Protein 3SNY (pdb70)

Nearest PDB structures (foldseek):
  3sny-assembly1_A-2  TM=1.012E+00  e=1.074E-18  Clostridium beijerinckii NCIMB 8052
  3i9h-assembly6_F  TM=1.009E+00  e=7.306E-18  Clostridium beijerinckii NCIMB 8052
  3so1-assembly2_G  TM=1.009E+00  e=8.744E-18  Clostridium beijerinckii NCIMB 8052
  5ht8-assembly1_A  TM=1.010E+00  e=1.690E-17  Clostridium beijerinckii NCIMB 8052
  3snz-assembly1_A-2  TM=1.007E+00  e=5.276E-17  Clostridium beijerinckii NCIMB 8052

Foldseek 3Di:
DWKKFAQDFQRDDDIFTDDFDKAFLVRCVVSVHHALGTFWMAADAQKKKWFAQHGPRDHDTQMDRGGGRGSDPVRHRRGRIMGIGSD

B-factor: mean 17.05, std 7.82, range [7.64, 52.42]

CATH classification: 2.60.20.10

Secondary structure (DSSP, 8-state):
--EEEEEEGGGEEEEEEE-SEEE-HHHHHHTT--SS---EEE--TT-EEEEEEETTTEEEEEEE-S-BS---TTTTT--SEEEEE--

Organism: Clostridium beijerinckii (strain ATCC 51743 / NCIMB 8052) (NCBI:txid290402)

Structure (mmCIF, N/CA/C/O backbone):
data_3SNY
#
_entry.id   3SNY
#
_cell.length_a   77.314
_cell.length_b   77.314
_cell.length_c   77.738
_cell.angle_alpha   90.00
_cell.angle_beta   90.00
_cell.angle_gamma   90.00
#
_symmetry.space_group_name_H-M   'I 4 2 2'
#
loop_
_entity.id
_entity.type
_entity.pdbx_description
1 polymer Clostrillin
2 non-polymer 'CALCIUM ION'
3 non-polymer 'SULFATE ION'
4 water water
#
loop_
_atom_sit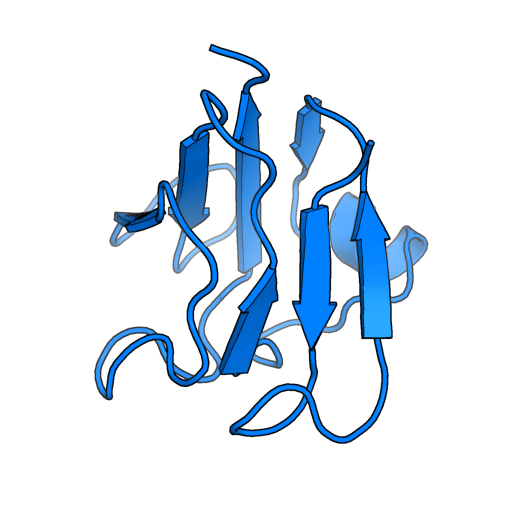e.group_PDB
_atom_site.id
_atom_site.type_symbol
_atom_site.label_atom_id
_atom_site.label_alt_id
_atom_site.label_comp_id
_atom_site.label_asym_id
_atom_site.label_entity_id
_atom_site.label_seq_id
_atom_site.pdbx_PDB_ins_code
_atom_site.Cartn_x
_atom_site.Cartn_y
_atom_site.Cartn_z
_atom_site.occupancy
_atom_site.B_iso_or_equiv
_atom_site.auth_seq_id
_atom_site.auth_comp_id
_atom_site.auth_asym_id
_atom_site.auth_atom_id
_atom_site.pdbx_PDB_model_num
ATOM 1 N N . LYS A 1 4 ? -19.679 13.824 -22.480 1.00 22.65 3 LYS A N 1
ATOM 2 C CA . LYS A 1 4 ? -19.259 12.392 -22.500 1.00 22.41 3 LYS A CA 1
ATOM 3 C C . LYS A 1 4 ? -18.899 11.889 -21.104 1.00 21.73 3 LYS A C 1
ATOM 4 O O . LYS A 1 4 ? -18.080 12.489 -20.408 1.00 21.95 3 LYS A O 1
ATOM 10 N N . ALA A 1 5 ? -19.520 10.780 -20.712 1.00 20.83 4 ALA A N 1
ATOM 11 C CA . ALA A 1 5 ? -19.221 10.107 -19.450 1.00 19.77 4 ALA A CA 1
ATOM 12 C C . ALA A 1 5 ? -19.661 8.650 -19.524 1.00 19.01 4 ALA A C 1
ATOM 13 O O . ALA A 1 5 ? -20.494 8.285 -20.358 1.00 18.92 4 ALA A O 1
ATOM 15 N N . VAL A 1 6 ? -19.094 7.819 -18.657 1.00 17.90 5 VAL A N 1
ATOM 16 C CA . VAL A 1 6 ? -19.618 6.476 -18.453 1.00 17.02 5 VAL A CA 1
ATOM 17 C C . VAL A 1 6 ? -20.720 6.574 -17.404 1.00 16.64 5 VAL A C 1
ATOM 18 O O . VAL A 1 6 ? -20.514 7.148 -16.333 1.00 16.62 5 VAL A O 1
ATOM 22 N N . THR A 1 7 ? -21.899 6.046 -17.723 1.00 15.88 6 THR A N 1
ATOM 23 C CA . THR A 1 7 ? -22.984 5.988 -16.752 1.00 15.41 6 THR A CA 1
ATOM 24 C C . THR A 1 7 ? -23.176 4.543 -16.311 1.00 15.12 6 THR A C 1
ATOM 25 O O . THR A 1 7 ? -23.357 3.649 -17.143 1.00 14.83 6 THR A O 1
ATOM 29 N N . PHE A 1 8 ? -23.103 4.326 -14.999 1.00 14.85 7 PHE A N 1
ATOM 30 C CA . PHE A 1 8 ? -23.301 3.008 -14.401 1.00 14.63 7 PHE A CA 1
ATOM 31 C C . PHE A 1 8 ? -24.715 2.918 -13.841 1.00 14.68 7 PHE A C 1
ATOM 32 O O . PHE A 1 8 ? -25.199 3.864 -13.209 1.00 14.51 7 PHE A O 1
ATOM 40 N N . TYR A 1 9 ? -25.371 1.781 -14.064 1.00 14.48 8 TYR A N 1
ATOM 41 C CA . TYR A 1 9 ? -26.761 1.599 -13.644 1.00 14.70 8 TYR A CA 1
ATOM 42 C C . TYR A 1 9 ? -26.931 0.449 -12.665 1.00 14.73 8 TYR A C 1
ATOM 43 O O . TYR A 1 9 ? -26.249 -0.577 -12.763 1.00 14.48 8 TYR A O 1
ATOM 52 N N . GLU A 1 10 ? -27.865 0.631 -11.735 1.00 14.78 9 GLU A N 1
ATOM 53 C CA . GLU A 1 10 ? -28.175 -0.356 -10.706 1.00 15.24 9 GLU A CA 1
ATOM 54 C C . GLU A 1 10 ? -28.775 -1.639 -11.282 1.00 15.35 9 GLU A C 1
ATOM 55 O O . GLU A 1 10 ? -28.414 -2.736 -10.861 1.00 15.34 9 GLU A O 1
ATOM 61 N N . ASP A 1 11 ? -29.684 -1.491 -12.242 1.00 15.68 10 ASP A N 1
ATOM 62 C CA . ASP A 1 11 ? -30.471 -2.622 -12.736 1.00 16.00 10 ASP A CA 1
ATOM 63 C C . ASP A 1 11 ? -30.197 -2.950 -14.200 1.00 15.87 10 ASP A C 1
ATOM 64 O O . ASP A 1 11 ? -29.560 -2.177 -14.918 1.00 15.65 10 ASP A O 1
ATOM 69 N N . ILE A 1 12 ? -30.706 -4.105 -14.630 1.00 15.92 11 ILE A N 1
ATOM 70 C CA . ILE A 1 12 ? -30.615 -4.556 -16.017 1.00 15.99 11 ILE A CA 1
ATOM 71 C C . ILE A 1 12 ? -31.242 -3.530 -16.965 1.00 16.01 11 ILE A C 1
ATOM 72 O O . ILE A 1 12 ? -32.179 -2.819 -16.589 1.00 16.07 11 ILE A O 1
ATOM 77 N N . ASN A 1 13 ? -30.694 -3.444 -18.177 1.00 16.08 12 ASN A N 1
ATOM 78 C CA . ASN A 1 13 ? -31.204 -2.562 -19.227 1.00 16.20 12 ASN A CA 1
ATOM 79 C C . ASN A 1 13 ? -31.337 -1.097 -18.795 1.00 16.40 12 ASN A C 1
ATOM 80 O O . ASN A 1 13 ? -32.346 -0.439 -19.064 1.00 16.05 12 ASN A O 1
ATOM 85 N N . TYR A 1 14 ? -30.302 -0.604 -18.114 1.00 16.54 13 TYR A N 1
ATOM 86 C CA . TYR A 1 14 ? -30.186 0.808 -17.728 1.00 16.73 13 TYR A CA 1
ATOM 87 C C . TYR A 1 14 ? -31.299 1.298 -16.791 1.00 16.83 13 TYR A C 1
ATOM 88 O O . TYR A 1 14 ? -31.707 2.461 -16.851 1.00 17.20 13 TYR A O 1
ATOM 97 N N . GLY A 1 15 ? -31.764 0.409 -15.915 1.00 16.92 14 GLY A N 1
ATOM 98 C CA . GLY A 1 15 ? -32.807 0.736 -14.944 1.00 17.10 14 GLY A CA 1
ATOM 99 C C . GLY A 1 15 ? -32.257 1.089 -13.572 1.00 17.20 14 GLY A C 1
ATOM 100 O O . GLY A 1 15 ? -31.070 0.889 -13.297 1.00 17.16 14 GLY A O 1
ATOM 101 N N . GLY A 1 16 ? -33.129 1.614 -12.713 1.00 17.23 15 GLY A N 1
ATOM 102 C CA . GLY A 1 16 ? -32.771 1.976 -11.342 1.00 17.05 15 GLY A CA 1
ATOM 103 C C . GLY A 1 16 ? -31.847 3.177 -11.236 1.00 16.98 15 GLY A C 1
ATOM 104 O O . GLY A 1 16 ? -31.732 3.972 -12.171 1.00 16.96 15 GLY A O 1
ATOM 105 N N . ALA A 1 17 ? -31.185 3.298 -10.088 1.00 16.82 16 ALA A N 1
ATOM 106 C CA . ALA A 1 17 ? -30.260 4.403 -9.824 1.00 16.74 16 ALA A CA 1
ATOM 107 C C . ALA A 1 17 ? -29.073 4.403 -10.789 1.00 16.51 16 ALA A C 1
ATOM 108 O O . ALA A 1 17 ? -28.620 3.345 -11.232 1.00 16.42 16 ALA A O 1
ATOM 110 N N . SER A 1 18 ? -28.582 5.597 -11.116 1.00 16.39 17 SER A N 1
ATOM 111 C CA . SER A 1 18 ? -27.459 5.752 -12.041 1.00 16.07 17 SER A CA 1
ATOM 112 C C . SER A 1 18 ? -26.452 6.790 -11.560 1.00 15.79 17 SER A 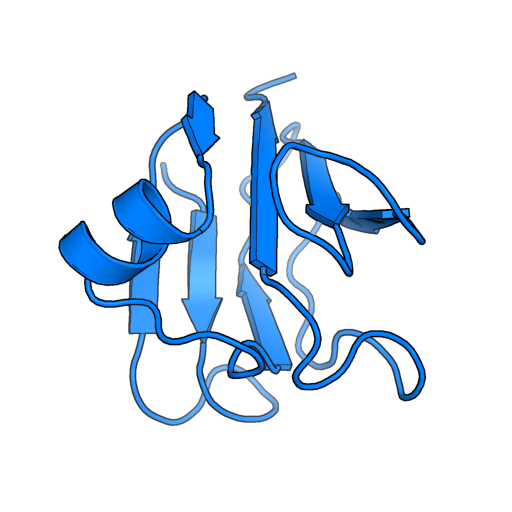C 1
ATOM 113 O O . SER A 1 18 ? -26.819 7.765 -10.900 1.00 15.39 17 SER A O 1
ATOM 116 N N . VAL A 1 19 ? -25.185 6.567 -11.904 1.00 15.14 18 VAL A N 1
ATOM 117 C CA . VAL A 1 19 ? -24.105 7.505 -11.595 1.00 14.93 18 VAL A CA 1
ATOM 118 C C . VAL A 1 19 ? -23.158 7.607 -12.789 1.00 14.70 18 VAL A C 1
ATOM 119 O O . VAL A 1 19 ? -22.735 6.588 -13.346 1.00 14.84 18 VAL A O 1
ATOM 123 N N . SER A 1 20 ? -22.831 8.838 -13.178 1.00 14.65 19 SER A N 1
ATOM 124 C CA . SER A 1 20 ? -21.905 9.084 -14.279 1.00 14.53 19 SER A CA 1
ATOM 125 C C . SER A 1 20 ? -20.509 9.428 -13.773 1.00 14.51 19 SER A C 1
ATOM 126 O O . SER A 1 20 ? -20.362 10.163 -12.793 1.00 14.29 19 SER A O 1
ATOM 129 N N . LEU A 1 21 ? -19.496 8.883 -14.442 1.00 14.04 20 LEU A N 1
ATOM 130 C CA . LEU A 1 21 ? -18.098 9.125 -14.087 1.00 13.99 20 LEU A CA 1
ATOM 131 C C . LEU A 1 21 ? -17.236 9.458 -15.295 1.00 13.90 20 LEU A C 1
ATOM 132 O O . LEU A 1 21 ? -17.415 8.900 -16.380 1.00 14.02 20 LEU A O 1
ATOM 137 N N . GLN A 1 22 ? -16.292 10.370 -15.084 1.00 13.58 21 GLN A N 1
ATOM 138 C CA . GLN A 1 22 ? -15.293 10.726 -16.076 1.00 13.33 21 GLN A CA 1
ATOM 139 C C . GLN A 1 22 ? -14.151 9.706 -16.036 1.00 12.76 21 GLN A C 1
ATOM 140 O O . GLN A 1 22 ? -14.103 8.891 -15.115 1.00 12.84 21 GLN A O 1
ATOM 146 N N . PRO A 1 23 ? -13.237 9.735 -17.033 1.00 12.33 22 PRO A N 1
ATOM 147 C CA . PRO A 1 23 ? -12.075 8.846 -16.985 1.00 11.81 22 PRO A CA 1
ATOM 148 C C . PRO A 1 23 ? -11.336 8.956 -15.654 1.00 11.56 22 PRO A C 1
ATOM 149 O O . PRO A 1 23 ? -11.314 10.026 -15.044 1.00 11.46 22 PRO A O 1
ATOM 153 N N . GLY A 1 24 ? -10.755 7.849 -15.212 1.00 11.15 23 GLY A N 1
ATOM 154 C CA . GLY A 1 24 ? -10.031 7.820 -13.951 1.00 10.95 23 GLY A CA 1
ATOM 155 C C . GLY A 1 24 ? -9.953 6.428 -13.366 1.00 10.83 23 GLY A C 1
ATOM 156 O O . GLY A 1 24 ? -10.507 5.475 -13.921 1.00 10.78 23 GLY A O 1
ATOM 157 N N . ASN A 1 25 ? -9.255 6.318 -12.240 1.00 10.62 24 ASN A N 1
ATOM 158 C CA . ASN A 1 25 ? -9.069 5.042 -11.560 1.00 10.50 24 ASN A CA 1
ATOM 159 C C . ASN A 1 25 ? -9.705 5.149 -10.189 1.00 10.12 24 ASN A C 1
ATOM 160 O O . ASN A 1 25 ? -9.167 5.805 -9.296 1.00 10.31 24 ASN A O 1
ATOM 165 N N . TYR A 1 26 ? -10.864 4.523 -10.032 1.00 9.51 25 TYR A N 1
ATOM 166 C CA . TYR A 1 26 ? -11.668 4.711 -8.832 1.00 9.07 25 TYR A CA 1
ATOM 167 C C . TYR A 1 26 ? -11.640 3.489 -7.929 1.00 8.82 25 TYR A C 1
ATOM 168 O O . TYR A 1 26 ? -12.030 2.391 -8.337 1.00 8.48 25 TYR A O 1
ATOM 177 N N . THR A 1 27 ? -11.160 3.692 -6.704 1.00 8.43 26 THR A N 1
ATOM 178 C CA . THR A 1 27 ? -11.168 2.659 -5.672 1.00 8.38 26 THR A CA 1
ATOM 179 C C . THR A 1 27 ? -12.589 2.498 -5.123 1.00 8.30 26 THR A C 1
ATOM 180 O O . THR A 1 27 ? -13.478 3.299 -5.441 1.00 8.29 26 THR A O 1
ATOM 184 N N . LEU A 1 28 ? -12.793 1.485 -4.284 1.00 8.28 27 LEU A N 1
ATOM 185 C CA . LEU A 1 28 ? -14.096 1.244 -3.663 1.00 8.50 27 LEU A CA 1
ATOM 186 C C . LEU A 1 28 ? -14.598 2.456 -2.882 1.00 8.71 27 LEU A C 1
ATOM 187 O O . LEU A 1 28 ? -15.747 2.877 -3.047 1.00 8.56 27 LEU A O 1
ATOM 192 N N . SER A 1 29 ? -13.734 3.013 -2.039 1.00 8.95 28 SER A N 1
ATOM 193 C CA . SER A 1 29 ? -14.100 4.178 -1.233 1.00 9.29 28 SER A CA 1
ATOM 194 C C . SER A 1 29 ? -14.471 5.374 -2.108 1.00 9.32 28 SER A C 1
ATOM 195 O O . SER A 1 29 ? -15.412 6.115 -1.801 1.00 9.08 28 SER A O 1
ATOM 198 N N . GLN A 1 30 ? -13.733 5.548 -3.202 1.00 9.29 29 GLN A N 1
ATOM 199 C CA . GLN A 1 30 ? -13.983 6.641 -4.140 1.00 9.65 29 GLN A CA 1
ATOM 200 C C . GLN A 1 30 ? -15.305 6.452 -4.889 1.00 9.69 29 GLN A C 1
ATOM 201 O O . GLN A 1 30 ? -16.055 7.414 -5.096 1.00 9.55 29 GLN A O 1
ATOM 207 N N . LEU A 1 31 ? -15.593 5.208 -5.271 1.00 9.69 30 LEU A N 1
ATOM 208 C CA . LEU A 1 31 ? -16.879 4.855 -5.869 1.00 9.93 30 LEU A CA 1
ATOM 209 C C . LEU A 1 31 ? -18.036 5.171 -4.923 1.00 10.10 30 LEU A C 1
ATOM 210 O O . LEU A 1 31 ? -19.046 5.747 -5.342 1.00 10.14 30 LEU A O 1
ATOM 215 N N . ASN A 1 32 ? -17.878 4.796 -3.653 1.00 10.21 31 ASN A N 1
ATOM 216 C CA . ASN A 1 32 ? -18.893 5.057 -2.629 1.00 10.70 31 ASN A CA 1
ATOM 217 C C . ASN A 1 32 ? -19.165 6.551 -2.453 1.00 11.10 31 ASN A C 1
ATOM 218 O O . ASN A 1 32 ? -20.322 6.969 -2.333 1.00 11.01 31 ASN A O 1
ATOM 223 N N . THR A 1 33 ? -18.099 7.350 -2.437 1.00 11.70 32 THR A N 1
ATOM 224 C CA . THR A 1 33 ? -18.232 8.810 -2.340 1.00 12.34 32 THR A CA 1
ATOM 225 C C . THR A 1 33 ? -18.973 9.380 -3.555 1.00 12.80 32 THR A C 1
ATOM 226 O O . THR A 1 33 ? -19.710 10.364 -3.436 1.00 12.92 32 THR A O 1
ATOM 230 N N . ALA A 1 34 ? -18.802 8.736 -4.709 1.00 13.16 33 ALA A N 1
ATOM 231 C CA . ALA A 1 34 ? -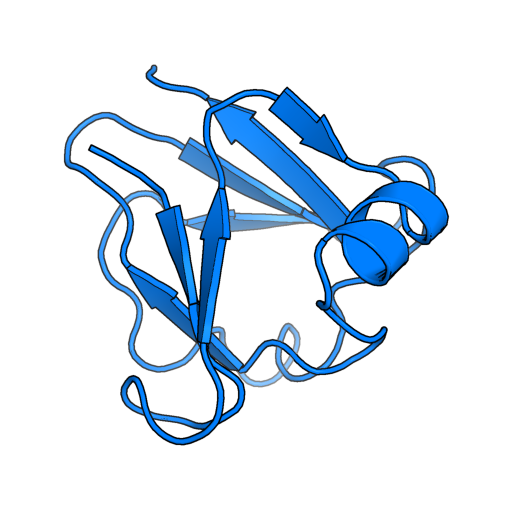19.531 9.108 -5.925 1.00 13.54 33 ALA A CA 1
ATOM 232 C C . ALA A 1 34 ? -20.936 8.485 -5.982 1.00 13.87 33 ALA A C 1
ATOM 233 O O . ALA A 1 34 ? -21.615 8.574 -7.007 1.00 13.98 33 ALA A O 1
ATOM 235 N N . LYS A 1 35 ? -21.353 7.868 -4.874 1.00 14.01 34 LYS A N 1
ATOM 236 C CA . LYS A 1 35 ? -22.703 7.292 -4.682 1.00 14.62 34 LYS A CA 1
ATOM 237 C C . LYS A 1 35 ? -22.924 5.945 -5.386 1.00 14.40 34 LYS A C 1
ATOM 238 O O . LYS A 1 35 ? -24.068 5.548 -5.646 1.00 14.48 34 LYS A O 1
ATOM 244 N N . ILE A 1 36 ? -21.826 5.248 -5.677 1.00 13.94 35 ILE A N 1
ATOM 245 C CA . ILE A 1 36 ? -21.877 3.893 -6.233 1.00 13.50 35 ILE A CA 1
ATOM 246 C C . ILE A 1 36 ? -21.533 2.880 -5.142 1.00 13.45 35 ILE A C 1
ATOM 247 O O . ILE A 1 36 ? -20.381 2.803 -4.711 1.00 13.28 35 ILE A O 1
ATOM 252 N N . PRO A 1 37 ? -22.537 2.108 -4.680 1.00 13.44 36 PRO A N 1
ATOM 253 C CA . PRO A 1 37 ? -22.297 1.081 -3.668 1.00 13.45 36 PRO A CA 1
ATOM 254 C C . PRO A 1 37 ? -21.499 -0.095 -4.229 1.00 13.55 36 PRO A C 1
ATOM 255 O O . PRO A 1 37 ? -21.430 -0.266 -5.450 1.00 13.22 36 PRO A O 1
ATOM 259 N N . ASN A 1 38 ? -20.901 -0.888 -3.340 1.00 13.69 37 ASN A N 1
ATOM 260 C CA . ASN A 1 38 ? -20.266 -2.145 -3.733 1.00 14.12 37 ASN A CA 1
ATOM 261 C C . ASN A 1 38 ? -21.295 -3.117 -4.301 1.00 14.42 37 ASN A C 1
ATOM 262 O O . ASN A 1 38 ? -22.474 -3.062 -3.933 1.00 14.61 37 ASN A O 1
ATOM 267 N N . ASP A 1 39 ? -20.846 -3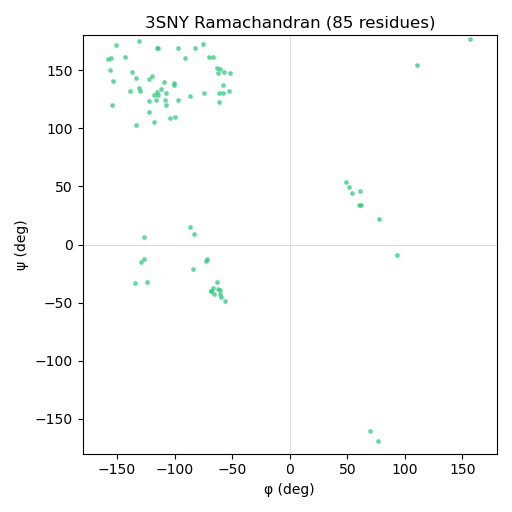.997 -5.196 1.00 14.76 38 ASP A N 1
ATOM 268 C CA . ASP A 1 39 ? -21.661 -5.123 -5.671 1.00 15.07 38 ASP A CA 1
ATOM 269 C C . ASP A 1 39 ? -23.074 -4.697 -6.109 1.00 15.04 38 ASP A C 1
ATOM 270 O O . ASP A 1 39 ? -24.074 -5.266 -5.668 1.00 15.30 38 ASP A O 1
ATOM 275 N N . TRP A 1 40 ? -23.134 -3.715 -7.004 1.00 14.90 39 TRP A N 1
ATOM 276 C CA . TRP A 1 40 ? -24.365 -2.980 -7.304 1.00 14.73 39 TRP A CA 1
ATOM 277 C C . TRP A 1 40 ? -24.590 -2.800 -8.810 1.00 14.56 39 TRP A C 1
ATOM 278 O O . TRP A 1 40 ? -25.732 -2.806 -9.279 1.00 14.58 39 TRP A O 1
ATOM 289 N N . MET A 1 41 ? -23.499 -2.660 -9.560 1.00 14.33 40 MET A N 1
ATOM 290 C CA . MET A 1 41 ? -23.558 -2.336 -10.986 1.00 14.11 40 MET A CA 1
ATOM 291 C C . MET A 1 41 ? -24.001 -3.521 -11.856 1.00 14.17 40 MET A C 1
ATOM 292 O O . MET A 1 41 ? -23.452 -4.619 -11.753 1.00 13.86 40 MET A O 1
ATOM 297 N N . THR A 1 42 ? -24.983 -3.274 -12.724 1.00 14.27 41 THR A N 1
ATOM 298 C CA . THR A 1 42 ? -25.577 -4.323 -13.568 1.00 14.51 41 THR A CA 1
ATOM 299 C C . THR A 1 42 ? -25.525 -3.995 -15.067 1.00 14.51 41 THR A C 1
ATOM 300 O O . THR A 1 42 ? -25.409 -4.895 -15.904 1.00 14.66 41 THR A O 1
ATOM 304 N N . SER A 1 43 ? -25.621 -2.710 -15.401 1.00 14.46 42 SER A N 1
ATOM 305 C CA . SER A 1 43 ? -25.505 -2.259 -16.787 1.00 14.39 42 SER A CA 1
ATOM 306 C C . SER A 1 43 ? -24.776 -0.923 -16.847 1.00 14.41 42 SER A C 1
ATOM 307 O O . SER A 1 43 ? -24.673 -0.221 -15.841 1.00 14.35 42 SER A O 1
ATOM 310 N N . LEU A 1 44 ? -24.257 -0.583 -18.022 1.00 14.47 43 LEU A N 1
ATOM 311 C CA . LEU A 1 44 ? -23.508 0.659 -18.189 1.00 14.70 43 LEU A CA 1
ATOM 312 C C . LEU A 1 44 ? -23.514 1.149 -19.628 1.00 15.09 43 LEU A C 1
ATOM 313 O O . LEU A 1 44 ? -23.599 0.358 -20.570 1.00 15.09 43 LEU A O 1
ATOM 318 N N . LYS A 1 45 ? -23.429 2.466 -19.781 1.00 15.50 44 LYS A N 1
ATOM 319 C CA . LYS A 1 45 ? -23.268 3.085 -21.085 1.00 16.13 44 LYS A CA 1
ATOM 320 C C . LYS A 1 45 ? -21.850 3.621 -21.218 1.00 16.42 44 LYS A C 1
ATOM 321 O O . LYS A 1 45 ? -21.356 4.319 -20.329 1.00 16.64 44 LYS A O 1
ATOM 327 N N . VAL A 1 46 ? -21.205 3.277 -22.328 1.00 16.80 45 VAL A N 1
ATOM 328 C CA . VAL A 1 46 ? -19.808 3.617 -22.579 1.00 17.23 45 VAL A CA 1
ATOM 329 C C . VAL A 1 46 ? -19.702 4.419 -23.877 1.00 17.78 45 VAL A C 1
ATOM 330 O O . VAL A 1 46 ? -20.147 3.946 -24.930 1.00 17.90 45 VAL A O 1
ATOM 334 N N . PRO A 1 47 ? -19.115 5.633 -23.812 1.00 18.16 46 PRO A N 1
ATOM 335 C CA . PRO A 1 47 ? -18.929 6.435 -25.024 1.00 18.53 46 PRO A CA 1
ATOM 336 C C . PRO A 1 47 ? -18.050 5.717 -26.044 1.00 18.80 46 PRO A C 1
ATOM 337 O O . PRO A 1 47 ? -17.191 4.911 -25.671 1.00 18.62 46 PRO A O 1
ATOM 341 N N . SER A 1 48 ? -18.280 6.000 -27.324 1.00 19.06 47 SER A N 1
ATOM 342 C CA . SER A 1 48 ? -17.518 5.368 -28.394 1.00 19.31 47 SER A CA 1
ATOM 343 C C . SER A 1 48 ? -16.032 5.694 -28.282 1.00 19.06 47 SER A C 1
ATOM 344 O O . SER A 1 48 ? -15.650 6.859 -28.131 1.00 19.43 47 SER A O 1
ATOM 347 N N . GLY A 1 49 ? -15.206 4.655 -28.345 1.00 18.79 48 GLY A N 1
ATOM 348 C CA . GLY A 1 49 ? -13.754 4.806 -28.258 1.00 18.42 48 GLY A CA 1
ATOM 349 C C . GLY A 1 49 ? -13.201 4.652 -26.852 1.00 17.97 48 GLY A C 1
ATOM 350 O O . GLY A 1 49 ? -11.988 4.593 -26.667 1.00 18.24 48 GLY A O 1
ATOM 351 N N . TRP A 1 50 ? -14.093 4.582 -25.866 1.00 17.30 49 TRP A N 1
ATOM 352 C CA . TRP A 1 50 ? -13.705 4.472 -24.456 1.00 16.80 49 TRP A CA 1
ATOM 353 C C . TRP A 1 50 ? -13.591 3.012 -24.001 1.00 16.31 49 TRP A C 1
ATOM 354 O O . TRP A 1 50 ? -14.138 2.103 -24.638 1.00 16.13 49 TRP A O 1
ATOM 365 N N . THR A 1 51 ? -12.874 2.800 -22.896 1.00 15.56 50 THR A N 1
ATOM 366 C CA . THR A 1 51 ? -12.704 1.475 -22.300 1.00 15.04 50 THR A CA 1
ATOM 367 C C . THR A 1 51 ? -1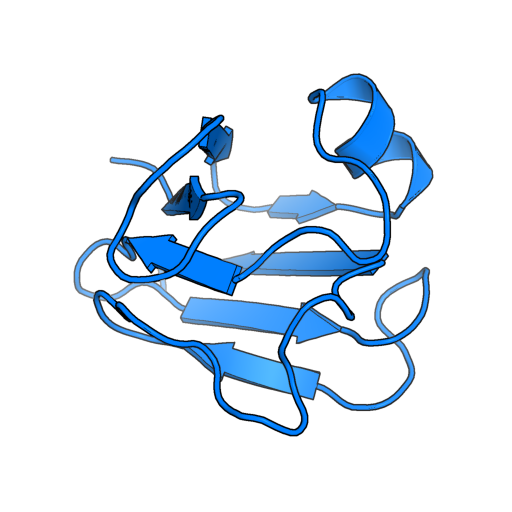3.007 1.532 -20.805 1.00 14.53 50 THR A C 1
ATOM 368 O O . THR A 1 51 ? -12.558 2.443 -20.108 1.00 14.29 50 THR A O 1
ATOM 372 N N . VAL A 1 52 ? -13.776 0.557 -20.327 1.00 13.87 51 VAL A N 1
ATOM 373 C CA . VAL A 1 52 ? -14.095 0.441 -18.907 1.00 13.36 51 VAL A CA 1
ATOM 374 C C . VAL A 1 52 ? -13.647 -0.921 -18.385 1.00 13.09 51 VAL A C 1
ATOM 375 O O . VAL A 1 52 ? -14.177 -1.956 -18.796 1.00 13.04 51 VAL A O 1
ATOM 379 N N . ASP A 1 53 ? -12.660 -0.907 -17.489 1.00 12.56 52 ASP A N 1
ATOM 380 C CA . ASP A 1 53 ? -12.184 -2.121 -16.832 1.00 12.39 52 ASP A CA 1
ATOM 381 C C . ASP A 1 53 ? -12.802 -2.223 -15.441 1.00 12.00 52 ASP A C 1
ATOM 382 O O . ASP A 1 53 ? -12.463 -1.442 -14.541 1.00 11.92 52 ASP A O 1
ATOM 387 N N . VAL A 1 54 ? -13.708 -3.186 -15.281 1.00 11.48 53 VAL A N 1
ATOM 388 C CA . VAL A 1 54 ? -14.454 -3.390 -14.041 1.00 11.20 53 VAL A CA 1
ATOM 389 C C . VAL A 1 54 ? -13.784 -4.487 -13.214 1.00 11.08 53 VAL A C 1
ATOM 390 O O . VAL A 1 54 ? -13.599 -5.603 -13.700 1.00 11.09 53 VAL A O 1
ATOM 394 N N . TYR A 1 55 ? -13.431 -4.168 -11.969 1.00 11.02 54 TYR A N 1
ATOM 395 C CA . TYR A 1 55 ? -12.732 -5.121 -11.096 1.00 10.97 54 TYR A CA 1
ATOM 396 C C . TYR A 1 55 ? -13.601 -5.649 -9.963 1.00 10.98 54 TYR A C 1
ATOM 397 O O . TYR A 1 55 ? -14.354 -4.902 -9.335 1.00 10.55 54 TYR A O 1
ATOM 406 N N . GLU A 1 56 ? -13.453 -6.945 -9.707 1.00 11.14 55 GLU A N 1
ATOM 407 C CA . GLU A 1 56 ? -14.193 -7.675 -8.682 1.00 11.70 55 GLU A CA 1
ATOM 408 C C . GLU A 1 56 ? -13.823 -7.221 -7.268 1.00 11.48 55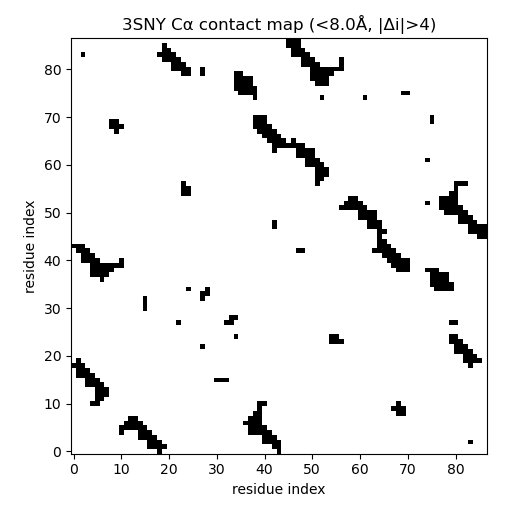 GLU A C 1
ATOM 409 O O . GLU A 1 56 ? -14.677 -7.153 -6.379 1.00 11.56 55 GLU A O 1
ATOM 415 N N . ASN A 1 57 ? -12.545 -6.924 -7.066 1.00 11.17 56 ASN A N 1
ATOM 416 C CA . ASN A 1 57 ? -12.057 -6.514 -5.756 1.00 11.37 56 ASN A CA 1
ATOM 417 C C . ASN A 1 57 ? -11.575 -5.075 -5.777 1.00 11.06 56 ASN A C 1
ATOM 418 O O . ASN A 1 57 ? -11.444 -4.474 -6.845 1.00 10.80 56 ASN A O 1
ATOM 423 N N . ASP A 1 58 ? -11.323 -4.529 -4.589 1.00 10.76 57 ASP A N 1
ATOM 424 C CA . ASP A 1 58 ? -10.820 -3.169 -4.449 1.00 10.54 57 ASP A CA 1
ATOM 425 C C . ASP A 1 58 ? -9.407 -3.069 -5.019 1.00 10.56 57 ASP A C 1
ATOM 426 O O . ASP A 1 58 ? -8.725 -4.089 -5.217 1.00 10.49 57 ASP A O 1
ATOM 431 N N . ASN A 1 59 ? -8.994 -1.838 -5.305 1.00 10.30 58 ASN A N 1
ATOM 432 C CA . ASN A 1 59 ? -7.626 -1.529 -5.727 1.00 10.43 58 ASN A CA 1
ATOM 433 C C . ASN A 1 59 ? -7.214 -2.234 -7.014 1.00 10.11 58 ASN A C 1
ATOM 434 O O . ASN A 1 59 ? -6.051 -2.604 -7.197 1.00 9.88 58 ASN A O 1
ATOM 439 N N . PHE A 1 60 ? -8.191 -2.398 -7.905 1.00 9.79 59 PHE A N 1
ATOM 440 C CA . PHE A 1 60 ? -7.950 -2.864 -9.270 1.00 9.74 59 PHE A CA 1
ATOM 441 C C . PHE A 1 60 ? -7.320 -4.258 -9.287 1.00 9.70 59 PHE A C 1
ATOM 442 O O . PHE A 1 60 ? -6.352 -4.518 -10.009 1.00 9.63 59 PHE A O 1
ATOM 450 N N . THR A 1 61 ? -7.887 -5.143 -8.467 1.00 9.66 60 THR A N 1
ATOM 451 C CA . THR A 1 61 ? -7.467 -6.545 -8.400 1.00 9.44 60 THR A CA 1
ATOM 452 C C . THR A 1 61 ? -8.675 -7.477 -8.484 1.00 9.56 60 THR A C 1
ATOM 453 O O . THR A 1 61 ? -9.821 -7.022 -8.500 1.00 9.34 60 THR A O 1
ATOM 457 N N . GLY A 1 62 ? -8.406 -8.780 -8.527 1.00 9.74 61 GLY A N 1
ATOM 458 C CA . GLY A 1 62 ? -9.434 -9.781 -8.779 1.00 10.18 61 GLY A CA 1
ATOM 459 C C . GLY A 1 62 ? -9.789 -9.813 -10.253 1.00 10.49 61 GLY A C 1
ATOM 460 O O . GLY A 1 62 ? -9.106 -9.204 -11.082 1.00 10.28 61 GLY A O 1
ATOM 461 N N . THR A 1 63 ? -10.866 -10.523 -10.581 1.00 10.75 62 THR A N 1
ATOM 462 C CA . THR A 1 63 ? -11.337 -10.626 -11.961 1.00 11.16 62 THR A CA 1
ATOM 463 C C . THR A 1 63 ? -11.637 -9.255 -12.568 1.00 11.40 62 THR A C 1
ATOM 464 O O . THR A 1 63 ? -12.207 -8.377 -11.907 1.00 11.30 62 THR A O 1
ATOM 468 N N . LYS A 1 64 ? -11.222 -9.084 -13.823 1.00 11.44 63 LYS A N 1
ATOM 469 C CA . LYS A 1 64 ? -11.429 -7.850 -14.569 1.00 11.87 63 LYS A CA 1
ATOM 470 C C . LYS A 1 64 ? -12.325 -8.109 -15.773 1.00 12.12 63 LYS A C 1
ATOM 471 O O . LYS A 1 64 ? -12.034 -8.978 -16.602 1.00 12.18 63 LYS A O 1
ATOM 477 N N . TRP A 1 65 ? -13.419 -7.353 -15.854 1.00 12.21 64 TRP A N 1
ATOM 478 C CA . TRP A 1 65 ? -14.342 -7.416 -16.986 1.00 12.69 64 TRP A CA 1
ATOM 479 C C . TRP A 1 65 ? -14.256 -6.112 -17.771 1.00 12.99 64 TRP A C 1
ATOM 480 O O . TRP A 1 65 ? -14.274 -5.028 -17.185 1.00 13.10 64 TRP A O 1
ATOM 491 N N . THR A 1 66 ? -14.164 -6.222 -19.095 1.00 13.23 65 THR A N 1
ATOM 492 C CA . THR A 1 66 ? -13.894 -5.070 -19.955 1.00 13.47 65 THR A CA 1
ATOM 493 C C . THR A 1 66 ? -15.067 -4.753 -20.888 1.00 13.81 65 THR A C 1
ATOM 494 O O . THR A 1 66 ? -15.606 -5.644 -21.552 1.00 13.66 65 THR A O 1
ATOM 498 N N . TYR A 1 67 ? -15.455 -3.480 -20.923 1.00 13.98 66 TYR A N 1
ATOM 499 C CA . TYR A 1 67 ? -16.584 -3.028 -21.736 1.00 14.51 66 TYR A CA 1
ATOM 500 C C . TYR A 1 67 ? -16.185 -1.820 -22.573 1.00 14.99 66 TYR A C 1
ATOM 501 O O . TYR A 1 67 ? -15.577 -0.876 -22.064 1.00 15.13 66 TYR A O 1
ATOM 510 N N . THR A 1 68 ? -16.513 -1.869 -23.863 1.00 15.58 67 THR A N 1
ATOM 511 C CA . THR A 1 68 ? -16.125 -0.820 -24.810 1.00 16.24 67 THR A CA 1
ATOM 512 C C . THR A 1 68 ? -17.326 -0.259 -25.582 1.00 16.56 67 THR A C 1
ATOM 513 O O . THR A 1 68 ? -17.166 0.543 -26.504 1.00 16.76 67 THR A O 1
ATOM 517 N N . SER A 1 69 ? -18.526 -0.687 -25.200 1.00 16.81 68 SER A N 1
ATOM 518 C CA . SER A 1 69 ? -19.764 -0.160 -25.775 1.00 17.20 68 SER A CA 1
ATOM 519 C C . SER A 1 69 ? -20.890 -0.252 -24.751 1.00 17.14 68 SER A C 1
ATOM 520 O O . SER A 1 69 ? -20.712 -0.848 -23.684 1.00 17.19 68 SER A O 1
ATOM 523 N N . ASP A 1 70 ? -22.038 0.347 -25.071 1.00 17.28 69 ASP A N 1
ATOM 524 C CA . ASP A 1 70 ? -23.228 0.256 -24.224 1.00 17.33 69 ASP A CA 1
ATOM 525 C C . ASP A 1 70 ? -23.559 -1.202 -23.926 1.00 17.29 69 ASP A C 1
ATOM 526 O O . ASP A 1 70 ? -23.587 -2.042 -24.830 1.00 17.27 69 ASP A O 1
ATOM 531 N N . THR A 1 71 ? -23.799 -1.488 -22.651 1.00 16.92 70 THR A N 1
ATOM 532 C CA . THR A 1 71 ? -23.943 -2.852 -22.168 1.00 16.91 70 THR A CA 1
ATOM 533 C C . THR A 1 71 ? -25.167 -2.937 -21.258 1.00 16.66 70 THR A C 1
ATOM 534 O O . THR A 1 71 ? -25.114 -2.499 -20.109 1.00 16.45 70 THR A O 1
ATOM 538 N N . PRO A 1 72 ? -26.287 -3.480 -21.778 1.00 16.53 71 PRO A N 1
ATOM 539 C CA . PRO A 1 72 ? -27.516 -3.599 -20.985 1.00 16.16 71 PRO A CA 1
ATOM 540 C C . PRO A 1 72 ? -27.459 -4.674 -19.894 1.00 15.73 71 PRO A C 1
ATOM 541 O O . PRO A 1 72 ? -28.301 -4.685 -18.997 1.00 15.43 71 PRO A O 1
ATOM 545 N N . TRP A 1 73 ? -26.466 -5.556 -19.974 1.00 15.53 72 TRP A N 1
ATOM 546 C CA . TRP A 1 73 ? -26.266 -6.612 -18.983 1.00 15.43 72 TRP A CA 1
ATOM 547 C C . TRP A 1 73 ? -24.789 -6.994 -18.977 1.00 15.52 72 TRP A C 1
ATOM 548 O O . TRP A 1 73 ? -24.247 -7.418 -20.000 1.00 15.22 72 TRP A O 1
ATOM 559 N N . VAL A 1 74 ? -24.143 -6.831 -17.824 1.00 15.61 73 VAL A N 1
ATOM 560 C CA . VAL A 1 74 ? -22.690 -7.034 -17.714 1.00 15.94 73 VAL A CA 1
ATOM 561 C C . VAL A 1 74 ? -22.251 -8.497 -17.786 1.00 16.16 73 VAL A C 1
ATOM 562 O O . VAL A 1 74 ? -21.064 -8.788 -17.956 1.00 16.07 73 VAL A O 1
ATOM 566 N N . GLY A 1 75 ? -23.212 -9.408 -17.670 1.00 16.55 74 GLY A N 1
ATOM 567 C CA . GLY A 1 75 ? -22.920 -10.834 -17.666 1.00 17.02 74 GLY A CA 1
ATOM 568 C C . GLY A 1 75 ? -23.167 -11.404 -16.287 1.00 17.50 74 GLY A C 1
ATOM 569 O O . GLY A 1 75 ? -23.097 -10.682 -15.291 1.00 17.38 74 GLY A O 1
ATOM 570 N N . ASN A 1 76 ? -23.454 -12.702 -16.227 1.00 17.96 75 ASN A N 1
ATOM 571 C CA . ASN A 1 76 ? -23.759 -13.358 -14.961 1.00 18.62 75 ASN A CA 1
ATOM 572 C C . ASN A 1 76 ? -22.608 -13.328 -13.954 1.00 18.54 75 ASN A C 1
ATOM 573 O O . ASN A 1 76 ? -22.838 -13.153 -12.756 1.00 18.58 75 ASN A O 1
ATOM 578 N N . ASP A 1 77 ? -21.381 -13.491 -14.445 1.00 18.41 76 ASP A N 1
ATOM 579 C CA . ASP A 1 77 ? -20.189 -13.459 -13.592 1.00 18.47 76 ASP A CA 1
ATOM 580 C C . ASP A 1 77 ? -19.926 -12.064 -13.031 1.00 17.84 76 ASP A C 1
ATOM 581 O O . ASP A 1 77 ? -19.555 -11.914 -11.864 1.00 17.99 76 ASP A O 1
ATOM 586 N N . ALA A 1 78 ? -20.130 -11.054 -13.873 1.00 16.99 77 ALA A N 1
ATOM 587 C CA . ALA A 1 78 ? -19.799 -9.668 -13.543 1.00 16.21 77 ALA A CA 1
ATOM 588 C C . ALA A 1 78 ? -20.890 -8.944 -12.758 1.00 15.60 77 ALA A C 1
ATOM 589 O O . ALA A 1 78 ? -20.612 -7.940 -12.099 1.00 15.33 77 ALA A O 1
ATOM 591 N N . ASN A 1 79 ? -22.123 -9.446 -12.833 1.00 14.94 78 ASN A N 1
ATOM 592 C CA . ASN A 1 79 ? -23.258 -8.777 -12.191 1.00 14.44 78 ASN A CA 1
ATOM 593 C C . ASN A 1 79 ? -23.101 -8.583 -10.686 1.00 14.02 78 ASN A C 1
ATOM 594 O O . ASN A 1 79 ? -22.788 -9.528 -9.959 1.00 13.85 78 ASN A O 1
ATOM 599 N N . ASP A 1 80 ? -23.340 -7.351 -10.237 1.00 13.89 79 ASP A N 1
ATOM 600 C CA . ASP A 1 80 ? -23.233 -6.981 -8.825 1.00 13.77 79 ASP A CA 1
ATOM 601 C C . ASP A 1 80 ? -21.890 -7.392 -8.212 1.00 13.62 79 ASP A C 1
ATOM 602 O O . ASP A 1 80 ? -21.849 -8.008 -7.143 1.00 13.71 79 ASP A O 1
ATOM 607 N N . LYS A 1 81 ? -20.798 -7.053 -8.892 1.00 13.48 80 LYS A N 1
ATOM 608 C CA . LYS A 1 81 ? -19.456 -7.411 -8.413 1.00 13.36 80 LYS A CA 1
ATOM 609 C C . LYS A 1 81 ? -18.470 -6.245 -8.371 1.00 12.83 80 LYS A C 1
ATOM 610 O O . LYS A 1 81 ? -17.424 -6.355 -7.734 1.00 12.76 80 LYS A O 1
ATOM 616 N N . MET A 1 82 ? -18.793 -5.138 -9.041 1.00 12.31 81 MET A N 1
ATOM 617 C CA . MET A 1 82 ? -17.850 -4.023 -9.151 1.00 11.84 81 MET A CA 1
ATOM 618 C C . MET A 1 82 ? -17.482 -3.429 -7.790 1.00 11.46 81 MET A C 1
ATOM 619 O O . MET A 1 82 ? -18.358 -2.992 -7.036 1.00 11.32 81 MET A O 1
ATOM 624 N N . ARG A 1 83 ? -16.182 -3.422 -7.499 1.00 10.93 82 ARG A N 1
ATOM 625 C CA . ARG A 1 83 ? -15.645 -2.767 -6.300 1.00 10.70 82 ARG A CA 1
ATOM 626 C C . ARG A 1 83 ? -14.531 -1.772 -6.620 1.00 10.43 82 ARG A C 1
ATOM 627 O O . ARG A 1 83 ? -14.134 -0.993 -5.765 1.00 10.51 82 ARG A O 1
ATOM 635 N N . SER A 1 84 ? -14.020 -1.814 -7.848 1.00 10.29 83 SER A N 1
ATOM 636 C CA . SER A 1 84 ? -13.142 -0.762 -8.365 1.00 10.08 83 SER A CA 1
ATOM 637 C C . SER A 1 84 ? -13.222 -0.746 -9.885 1.00 10.38 83 SER A C 1
ATOM 638 O O . SER A 1 84 ? -13.669 -1.721 -10.500 1.00 10.27 83 SER A O 1
ATOM 641 N N . VAL A 1 85 ? -12.815 0.366 -10.487 1.00 10.37 84 VAL A N 1
ATOM 642 C CA . VAL A 1 85 ? -12.978 0.543 -11.926 1.00 10.45 84 VAL A CA 1
ATOM 643 C C . VAL A 1 85 ? -11.940 1.505 -12.496 1.00 10.86 84 VAL A C 1
ATOM 644 O O . VAL A 1 85 ? -11.590 2.508 -11.864 1.00 10.48 84 VAL A O 1
ATOM 648 N N . LYS A 1 86 ? -11.435 1.175 -13.681 1.00 11.30 85 LYS A N 1
ATOM 649 C CA . LYS A 1 86 ? -10.609 2.099 -14.448 1.00 11.90 85 LYS A CA 1
ATOM 650 C C . LYS A 1 86 ? -11.340 2.474 -15.729 1.00 12.46 85 LYS A C 1
ATOM 651 O O . LYS A 1 86 ? -11.815 1.601 -16.459 1.00 12.48 85 LYS A O 1
ATOM 657 N N . ILE A 1 87 ? -11.445 3.777 -15.975 1.00 13.05 86 ILE A N 1
ATOM 658 C CA . ILE A 1 87 ? -12.136 4.303 -17.151 1.00 13.78 86 ILE A CA 1
ATOM 659 C C . ILE A 1 87 ? -11.135 5.072 -18.014 1.00 14.71 86 ILE A C 1
ATOM 660 O O . ILE A 1 87 ? -10.417 5.934 -17.514 1.00 14.60 86 ILE A O 1
ATOM 665 N N . TYR A 1 88 ? -11.089 4.737 -19.302 1.00 16.04 87 TYR A N 1
ATOM 666 C CA . TYR A 1 88 ? -10.199 5.396 -20.257 1.00 17.39 87 TYR A CA 1
ATOM 667 C C . TYR A 1 88 ? -11.001 5.993 -21.403 1.00 18.44 87 TYR A C 1
ATOM 668 O O . TYR A 1 88 ? -11.975 5.394 -21.858 1.00 18.45 87 TYR A O 1
ATOM 677 N N . SER A 1 89 ? -10.584 7.167 -21.873 1.00 19.72 88 SER A N 1
ATOM 678 C CA . SER A 1 89 ? -11.166 7.752 -23.084 1.00 21.11 88 SER A CA 1
ATOM 679 C C . SER A 1 89 ? -10.450 7.249 -24.350 1.00 21.95 88 SER A C 1
ATOM 680 O O . SER A 1 89 ? -10.606 7.822 -25.436 1.00 22.34 88 SER A O 1
ATOM 683 N N . THR A 1 90 ? -9.675 6.173 -24.197 1.00 22.98 89 THR A N 1
ATOM 684 C CA . THR A 1 90 ? -8.984 5.512 -25.311 1.00 23.96 89 THR A CA 1
ATOM 685 C C . THR A 1 90 ? -9.161 3.990 -25.267 1.00 24.01 89 THR A C 1
ATOM 6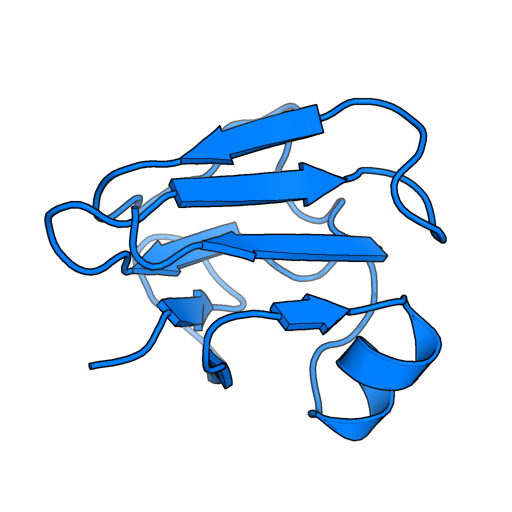86 O O . THR A 1 90 ? -10.089 3.469 -24.644 1.00 24.16 89 THR A O 1
#

Sequence (87 aa):
KAVTFYEDINYGGASVSLQPGNYTLSQLNTAKIPNDWMTSLKVPSGWTVDVYENDNFTGTKWTYTSDTPWVGNDANDKMRSVKIYST

Solvent-accessible surface area: 4482 Å² total; per-residue (Å²): 186,31,0,24,0,26,66,64,106,100,59,25,52,58,61,25,66,17,98,54,25,83,43,31,37,77,92,1,77,115,29,166,1,62,68,44,26,1,9,0,0,81,8,20,109,55,19,31,0,18,0,23,46,67,48,92,51,77,44,70,108,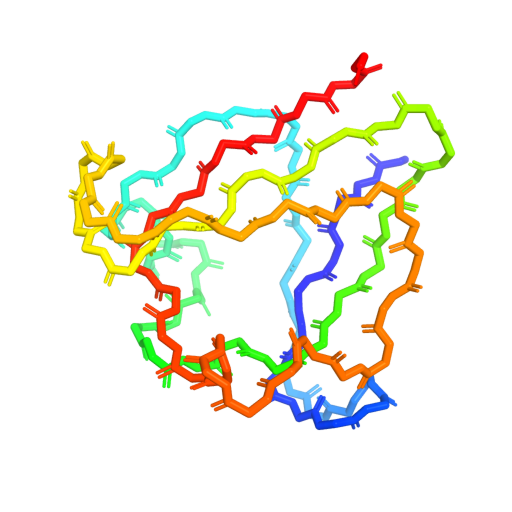40,71,26,81,69,80,20,63,96,10,24,127,117,1,39,58,68,2,79,0,0,50,4,93,66,129

Radius of gyration: 11.09 Å; Cα contacts (8 Å, |Δi|>4): 224; chains: 1; bounding box: 25×26×27 Å

InterPro domains:
  IPR001064 Beta/gamma crystallin [PS50915] (120-164)
  IPR001064 Beta/gamma crystallin [SM00247] (121-204)
  IPR011024 Gamma-crystallin-like [SSF49695] (121-206)
  IPR032477 Glycoside hydrolase 64 [PF16483] (223-586)
  IPR032477 Glycoside hydrolase 64 [PS52006] (220-589)
  IPR037176 Osmotin/thaumatin-like superfamily [G3DSA:2.60.110.10] (225-573)
  IPR037398 Glucan endo-1,3-beta-glucosidase [PTHR38165] (220-588)
  IPR042517 Beta-1,3-glucanase, N-terminal, subdomain 2 [G3DSA:3.30.920.50] (436-544)
  IPR047569 Carbohydrate binding module family 56 [PF22184] (32-105)
  IPR047569 Carbohydrate binding module family 56 [PS52005] (24-112)